Protein AF-A0A444UZQ9-F1 (afdb_monomer)

Mean predicted aligned error: 12.29 Å

Solvent-accessible surface area (backbone atoms only — not comparable to full-atom values): 9268 Å² total; per-residue (Å²): 132,84,80,94,59,86,81,57,70,62,56,54,45,33,52,51,26,45,51,53,42,22,72,67,62,75,45,56,88,65,76,56,96,45,71,70,57,32,52,51,58,69,72,40,89,69,77,87,80,74,64,86,63,65,86,70,53,72,55,52,52,50,52,44,55,36,29,58,39,84,52,73,88,77,23,60,49,71,72,58,50,63,67,28,86,69,58,44,61,79,37,41,68,41,77,64,37,52,50,52,24,51,52,33,42,56,54,17,52,54,30,42,76,72,67,41,52,72,62,14,51,55,29,44,54,57,20,44,58,29,48,52,48,38,52,50,64,72,66,49,88,74,79,63,92,80,70,81,80,72,74,78,88,74,135

Foldseek 3Di:
DDDPDPPLVLVVLLVVLQVLLCVQPVDGQQDDPDPVSSVCVLPDPDQRDRDPPPDDDPLSVVSSSLSNDSPSVSRDDPVCNCVRPVNPPCLAADPVLLVVLVVLQVVLVVCVVVVVPVSSVVSPVVSCSNVVNVVVVVPDPPPPPPDPPCPDDDD

Secondary structure (DSSP, 8-state):
----S---THHHHHHHHHHHHHHHHSS-TT--SSHHHHHHHHHS-------S-S---HHHHHHHHHHT-SSTTTSPPHHHHHTSTTT--SSS--HHHHHHHHHHHHHHHHHHHTT-HHHHHHHHHHHHHHHHHHHHHHH-----TT---------

Structure (mmCIF, N/CA/C/O backbone):
data_AF-A0A444UZQ9-F1
#
_entry.id   AF-A0A444UZQ9-F1
#
loop_
_atom_site.group_PDB
_atom_site.id
_atom_site.type_symbol
_atom_site.label_atom_id
_atom_site.label_alt_id
_atom_site.label_comp_id
_atom_site.label_asym_id
_atom_site.label_entity_id
_atom_site.label_seq_id
_atom_site.pdbx_PDB_ins_code
_atom_site.Cartn_x
_atom_site.Cartn_y
_atom_site.Cartn_z
_atom_site.occupancy
_atom_site.B_iso_or_equiv
_atom_site.auth_seq_id
_atom_site.auth_comp_id
_atom_site.auth_asym_id
_atom_site.auth_atom_id
_atom_site.pdbx_PDB_model_num
ATOM 1 N N . MET A 1 1 ? -5.696 -26.413 24.841 1.00 36.09 1 MET A N 1
ATOM 2 C CA . MET A 1 1 ? -6.111 -27.058 23.580 1.00 36.09 1 MET A CA 1
ATOM 3 C C . MET A 1 1 ? -6.741 -25.960 22.746 1.00 36.09 1 MET A C 1
ATOM 5 O O . MET A 1 1 ? -7.772 -25.437 23.142 1.00 36.09 1 MET A O 1
ATOM 9 N N . VAL A 1 2 ? -5.985 -25.480 21.760 1.00 41.44 2 VAL A N 1
ATOM 10 C CA . VAL A 1 2 ? -6.234 -24.256 20.982 1.00 41.44 2 VAL A CA 1
ATOM 11 C C . VAL A 1 2 ? -7.517 -24.410 20.165 1.00 41.44 2 VAL A C 1
ATOM 13 O O . VAL A 1 2 ? -7.740 -25.463 19.574 1.00 41.44 2 VAL A O 1
ATOM 16 N N . CYS A 1 3 ? -8.374 -23.390 20.204 1.00 43.25 3 CYS A N 1
ATOM 17 C CA . CYS A 1 3 ? -9.699 -23.392 19.597 1.00 43.25 3 CYS A CA 1
ATOM 18 C C . CYS A 1 3 ? -9.639 -23.572 18.076 1.00 43.25 3 CYS A C 1
ATOM 20 O O . CYS A 1 3 ? -9.091 -22.747 17.351 1.00 43.25 3 CYS A O 1
ATOM 22 N N . SER A 1 4 ? -10.275 -24.647 17.623 1.00 42.88 4 SER A N 1
ATOM 23 C CA . SER A 1 4 ? -10.543 -25.016 16.237 1.00 42.88 4 SER A CA 1
ATOM 24 C C . SER A 1 4 ? -11.694 -24.197 15.635 1.00 42.88 4 SER A C 1
ATOM 26 O O . SER A 1 4 ? -12.765 -24.732 15.356 1.00 42.88 4 SER A O 1
ATOM 28 N N . GLN A 1 5 ? -11.495 -22.899 15.429 1.00 46.25 5 GLN A N 1
ATOM 29 C CA . GLN A 1 5 ? -12.313 -22.103 14.508 1.00 46.25 5 GLN A CA 1
ATOM 30 C C . GLN A 1 5 ? -11.358 -21.490 13.494 1.00 46.25 5 GLN A C 1
ATOM 32 O O . GLN A 1 5 ? -10.297 -21.020 13.889 1.00 46.25 5 GLN A O 1
ATOM 37 N N . GLN A 1 6 ? -11.694 -21.619 12.207 1.00 47.91 6 GLN A N 1
ATOM 38 C CA . GLN A 1 6 ? -10.894 -21.203 11.051 1.00 47.91 6 GLN A CA 1
ATOM 39 C C . GLN A 1 6 ? -10.044 -19.974 11.387 1.00 47.91 6 GLN A C 1
ATOM 41 O O . GLN A 1 6 ? -10.585 -18.899 11.631 1.00 47.91 6 GLN A O 1
ATOM 46 N N . TYR A 1 7 ? -8.726 -20.169 11.475 1.00 47.12 7 TYR A N 1
ATOM 47 C CA . TYR A 1 7 ? -7.793 -19.070 11.667 1.00 47.12 7 TYR A CA 1
ATOM 48 C C . TYR A 1 7 ? -7.869 -18.232 10.403 1.00 47.12 7 TYR A C 1
ATOM 50 O O . TYR A 1 7 ? -7.322 -18.592 9.361 1.00 47.12 7 TYR A O 1
ATOM 58 N N . ASP A 1 8 ? -8.654 -17.173 10.475 1.00 64.62 8 ASP A N 1
ATOM 59 C CA . ASP A 1 8 ? -8.808 -16.262 9.375 1.00 64.62 8 ASP A CA 1
ATOM 60 C C . ASP A 1 8 ? -7.542 -15.411 9.355 1.00 64.62 8 ASP A C 1
ATOM 62 O O . ASP A 1 8 ? -7.373 -14.528 10.195 1.00 64.62 8 ASP A O 1
ATOM 66 N N . ALA A 1 9 ? -6.599 -15.728 8.463 1.00 77.50 9 ALA A N 1
ATOM 67 C CA . ALA A 1 9 ? -5.307 -15.040 8.354 1.00 77.50 9 ALA A CA 1
ATOM 68 C C . ALA A 1 9 ? -5.470 -13.506 8.235 1.00 77.50 9 ALA A C 1
ATOM 70 O O . ALA A 1 9 ? -4.574 -12.739 8.571 1.00 77.50 9 ALA A O 1
ATOM 71 N N . ARG A 1 10 ? -6.670 -13.038 7.863 1.00 82.56 10 ARG A N 1
ATOM 72 C CA . ARG A 1 10 ? -7.116 -11.638 7.917 1.00 82.56 10 ARG A CA 1
ATOM 73 C C . ARG A 1 10 ? -7.025 -10.997 9.316 1.00 82.56 10 ARG A C 1
ATOM 75 O O . ARG A 1 10 ? -7.074 -9.770 9.424 1.00 82.56 10 ARG A O 1
ATOM 82 N N . ALA A 1 11 ? -6.887 -11.769 10.396 1.00 84.75 11 ALA A N 1
ATOM 83 C CA . ALA A 1 11 ? -6.587 -11.265 11.740 1.00 84.75 11 ALA A CA 1
ATOM 84 C C . ALA A 1 11 ? -5.190 -10.618 11.830 1.00 84.75 11 ALA A C 1
ATOM 86 O O . ALA A 1 11 ? -5.004 -9.643 12.566 1.00 84.75 11 ALA A O 1
ATOM 87 N N . ASP A 1 12 ? -4.227 -11.095 11.037 1.00 89.38 12 ASP A N 1
ATOM 88 C CA . ASP A 1 12 ? -2.894 -10.496 10.969 1.00 89.38 12 ASP A CA 1
ATOM 89 C C . ASP A 1 12 ? -2.964 -9.114 10.303 1.00 89.38 12 ASP A C 1
ATOM 91 O O . ASP A 1 12 ? -2.351 -8.167 10.791 1.00 89.38 12 ASP A O 1
ATOM 95 N N . LEU A 1 13 ? -3.805 -8.946 9.274 1.00 91.00 13 LEU A N 1
ATOM 96 C CA . LEU A 1 13 ? -4.042 -7.649 8.620 1.00 91.00 13 LEU A CA 1
ATOM 97 C C . LEU A 1 13 ? -4.644 -6.612 9.579 1.00 91.00 13 LEU A C 1
ATOM 99 O O . LEU A 1 13 ? -4.228 -5.455 9.583 1.00 91.00 13 LEU A O 1
ATOM 103 N N . TRP A 1 14 ? -5.553 -7.028 10.462 1.00 89.06 14 TRP A N 1
ATOM 104 C CA . TRP A 1 14 ? -6.040 -6.149 11.530 1.00 89.06 14 TRP A CA 1
ATOM 105 C C . TRP A 1 14 ? -4.898 -5.688 12.441 1.00 89.06 14 TRP A C 1
ATOM 107 O O . TRP A 1 14 ? -4.769 -4.502 12.744 1.00 89.06 14 TRP A O 1
ATOM 117 N N . SER A 1 15 ? -4.040 -6.624 12.851 1.00 89.31 15 SER A N 1
ATOM 118 C CA . SER A 1 15 ? -2.892 -6.331 13.713 1.00 89.31 15 SER A CA 1
ATOM 119 C C . SER A 1 15 ? -1.897 -5.385 13.030 1.00 89.31 15 SER A C 1
ATOM 121 O O . SER A 1 15 ? -1.426 -4.438 13.660 1.00 89.31 15 SER A O 1
ATOM 123 N N . VAL A 1 16 ? -1.648 -5.564 11.728 1.00 91.94 16 VAL A N 1
ATOM 124 C CA . VAL A 1 16 ? -0.857 -4.636 10.899 1.00 91.94 16 VAL A CA 1
ATOM 125 C C . VAL A 1 16 ? -1.484 -3.241 10.881 1.00 91.94 16 VAL A C 1
ATOM 127 O O . VAL A 1 16 ? -0.776 -2.256 11.080 1.00 91.94 16 VAL A O 1
ATOM 130 N N . GLY A 1 17 ? -2.806 -3.134 10.714 1.00 91.44 17 GLY A N 1
ATOM 131 C CA . GLY A 1 17 ? -3.522 -1.857 10.778 1.00 91.44 17 GLY A CA 1
ATOM 132 C C . GLY A 1 17 ? -3.377 -1.152 12.129 1.00 91.44 17 GLY A C 1
ATOM 133 O O . GLY A 1 17 ? -3.191 0.063 12.178 1.00 91.44 17 GLY A O 1
ATOM 134 N N . VAL A 1 18 ? -3.411 -1.905 13.233 1.00 89.69 18 VAL A N 1
ATOM 135 C CA . VAL A 1 18 ? -3.218 -1.360 14.588 1.00 89.69 18 VAL A CA 1
ATOM 136 C C . VAL A 1 18 ? -1.795 -0.830 14.768 1.00 89.69 18 VAL A C 1
ATOM 138 O O . VAL A 1 18 ? -1.630 0.288 15.257 1.00 89.69 18 VAL A O 1
ATOM 141 N N . ILE A 1 19 ? -0.785 -1.591 14.334 1.00 90.62 19 ILE A N 1
ATOM 142 C CA . ILE A 1 19 ? 0.627 -1.178 14.385 1.00 90.62 19 ILE A CA 1
ATOM 143 C C . ILE A 1 19 ? 0.850 0.069 13.526 1.00 90.62 19 ILE A C 1
ATOM 145 O O . ILE A 1 19 ? 1.499 1.014 13.970 1.00 90.62 19 ILE A O 1
ATOM 149 N N . LEU A 1 20 ? 0.277 0.109 12.320 1.00 89.56 20 LEU A N 1
ATOM 150 C CA . LEU A 1 20 ? 0.366 1.266 11.432 1.00 89.56 20 LEU A CA 1
ATOM 151 C C . LEU A 1 20 ? -0.282 2.505 12.063 1.00 89.56 20 LEU A C 1
ATOM 153 O O . LEU A 1 20 ? 0.310 3.582 12.044 1.00 89.56 20 LEU A O 1
ATOM 157 N N . TYR A 1 21 ? -1.463 2.363 12.673 1.00 88.06 21 TYR A N 1
ATOM 158 C CA . TYR A 1 21 ? -2.107 3.456 13.404 1.00 88.06 21 TYR A CA 1
ATOM 159 C C . TYR A 1 21 ? -1.197 3.977 14.527 1.00 88.06 21 TYR A C 1
ATOM 161 O O . TYR A 1 21 ? -0.995 5.184 14.665 1.00 88.06 21 TYR A O 1
ATOM 169 N N . GLU A 1 22 ? -0.632 3.078 15.331 1.00 87.00 22 GLU A N 1
ATOM 170 C CA . GLU A 1 22 ? 0.243 3.452 16.439 1.00 87.00 22 GLU A CA 1
ATOM 171 C C . GLU A 1 22 ? 1.526 4.138 15.956 1.00 87.00 22 GLU A C 1
ATOM 173 O O . GLU A 1 22 ? 1.922 5.148 16.533 1.00 87.00 22 GLU A O 1
ATOM 178 N N . ALA A 1 23 ? 2.122 3.668 14.859 1.00 85.50 23 ALA A N 1
ATOM 179 C CA . ALA A 1 23 ? 3.295 4.292 14.253 1.00 85.50 23 ALA A CA 1
ATOM 180 C C . ALA A 1 23 ? 3.014 5.721 13.750 1.00 85.50 23 ALA A C 1
ATOM 182 O O . ALA A 1 23 ? 3.873 6.594 13.865 1.00 85.50 23 ALA A O 1
ATOM 183 N N . LEU A 1 24 ? 1.812 5.979 13.224 1.00 84.31 24 LEU A N 1
ATOM 184 C CA . LEU A 1 24 ? 1.425 7.290 12.688 1.00 84.31 24 LEU A CA 1
ATOM 185 C C . LEU A 1 24 ? 1.023 8.289 13.780 1.00 84.31 24 LEU A C 1
ATOM 187 O O . LEU A 1 24 ? 1.369 9.467 13.705 1.00 84.31 24 LEU A O 1
ATOM 191 N N . PHE A 1 25 ? 0.265 7.837 14.780 1.00 83.62 25 PHE A N 1
ATOM 192 C CA . PHE A 1 25 ? -0.354 8.713 15.782 1.00 83.62 25 PHE A CA 1
ATOM 193 C C . PHE A 1 25 ? 0.310 8.634 17.164 1.00 83.62 25 PHE A C 1
ATOM 195 O O . PHE A 1 25 ? -0.078 9.374 18.070 1.00 83.62 25 PHE A O 1
ATOM 202 N N . GLY A 1 26 ? 1.279 7.733 17.354 1.00 82.06 26 GLY A N 1
ATOM 203 C CA . GLY A 1 26 ? 1.980 7.500 18.622 1.00 82.06 26 GLY A CA 1
ATOM 204 C C . GLY A 1 26 ? 1.105 6.900 19.727 1.00 82.06 26 GLY A C 1
ATOM 205 O O . GLY A 1 26 ? 1.494 6.900 20.893 1.00 82.06 26 GLY A O 1
ATOM 206 N N . ARG A 1 27 ? -0.110 6.451 19.394 1.00 80.50 27 ARG A N 1
ATOM 207 C CA . ARG A 1 27 ? -1.072 5.867 20.335 1.00 80.50 27 ARG A CA 1
ATOM 208 C C . ARG A 1 27 ? -1.914 4.805 19.638 1.00 80.50 27 ARG A C 1
ATOM 210 O O . ARG A 1 27 ? -2.264 5.016 18.481 1.00 80.50 27 ARG A O 1
ATOM 217 N N . PRO A 1 28 ? -2.315 3.722 20.320 1.00 80.94 28 PRO A N 1
ATOM 218 C CA . PRO A 1 28 ? -3.173 2.713 19.719 1.00 80.94 28 PRO A CA 1
ATOM 219 C C . PRO A 1 28 ? -4.595 3.258 19.481 1.00 80.94 28 PRO A C 1
ATOM 221 O O . PRO A 1 28 ? -5.079 4.090 20.261 1.00 80.94 28 PRO A O 1
ATOM 224 N N . PRO A 1 29 ? -5.304 2.762 18.451 1.00 75.94 29 PRO A N 1
ATOM 225 C CA . PRO A 1 29 ? -6.645 3.235 18.095 1.00 75.94 29 PRO A CA 1
ATOM 226 C C . PRO A 1 29 ? -7.672 2.965 19.203 1.00 75.94 29 PRO A C 1
ATOM 228 O O . PRO A 1 29 ? -8.580 3.762 19.427 1.00 75.94 29 PRO A O 1
ATOM 231 N N . PHE A 1 30 ? -7.492 1.876 19.955 1.00 77.38 30 PHE A N 1
ATOM 232 C CA . PHE A 1 30 ? -8.392 1.453 21.030 1.00 77.38 30 PHE A CA 1
ATOM 233 C C . PHE A 1 30 ? -7.738 1.539 22.411 1.00 77.38 30 PHE A C 1
ATOM 235 O O . PHE A 1 30 ? -7.909 0.644 23.230 1.00 77.38 30 PHE A O 1
ATOM 242 N N . ALA A 1 31 ? -6.988 2.609 22.696 1.00 70.44 31 ALA A N 1
ATOM 243 C CA . ALA A 1 31 ? -6.397 2.804 24.020 1.00 70.44 31 ALA A CA 1
ATOM 244 C C . ALA A 1 31 ? -7.458 2.660 25.135 1.00 70.44 31 ALA A C 1
ATOM 246 O O . ALA A 1 31 ? -8.467 3.376 25.163 1.00 70.44 31 ALA A O 1
ATOM 247 N N . SER A 1 32 ? -7.247 1.721 26.053 1.00 75.88 32 SER A N 1
ATOM 248 C CA . SER A 1 32 ? -8.192 1.354 27.114 1.00 75.88 32 SER A CA 1
ATOM 249 C C . SER A 1 32 ? -7.447 1.022 28.399 1.00 75.88 32 SER A C 1
ATOM 251 O O . SER A 1 32 ? -6.310 0.555 28.365 1.00 75.88 32 SER A O 1
ATOM 253 N N . ARG A 1 33 ? -8.088 1.253 29.548 1.00 73.75 33 ARG A N 1
ATOM 254 C CA . ARG A 1 33 ? -7.478 0.998 30.868 1.00 73.75 33 ARG A CA 1
ATOM 255 C C . ARG A 1 33 ? -7.767 -0.407 31.398 1.00 73.75 33 ARG A C 1
ATOM 257 O O . ARG A 1 33 ? -7.119 -0.843 32.343 1.00 73.75 33 ARG A O 1
ATOM 264 N N . SER A 1 34 ? -8.731 -1.100 30.795 1.00 79.75 34 SER A N 1
ATOM 265 C CA . SER A 1 34 ? -9.149 -2.461 31.138 1.00 79.75 34 SER A CA 1
ATOM 266 C C . SER A 1 34 ? -9.375 -3.286 29.870 1.00 79.75 34 SER A C 1
ATOM 268 O O . SER A 1 34 ? -9.769 -2.741 28.839 1.00 79.75 34 SER A O 1
ATOM 270 N N . TYR A 1 35 ? -9.180 -4.604 29.962 1.00 76.12 35 TYR A N 1
ATOM 271 C CA . TYR A 1 35 ? -9.481 -5.551 28.882 1.00 76.12 35 TYR A CA 1
ATOM 272 C C . TYR A 1 35 ? -10.957 -5.498 28.460 1.00 76.12 35 TYR A C 1
ATOM 274 O O . TYR A 1 35 ? -11.266 -5.531 27.276 1.00 76.12 35 TYR A O 1
ATOM 282 N N . THR A 1 36 ? -11.871 -5.343 29.419 1.00 78.56 36 THR A N 1
ATOM 283 C CA . THR A 1 36 ? -13.313 -5.239 29.143 1.00 78.56 36 THR A CA 1
ATOM 284 C C . THR A 1 36 ? -13.646 -4.020 28.282 1.00 78.56 36 THR A C 1
ATOM 286 O O . THR A 1 36 ? -14.417 -4.111 27.336 1.00 78.56 36 THR A O 1
ATOM 289 N N . GLU A 1 37 ? -13.003 -2.887 28.563 1.00 77.56 37 GLU A N 1
ATOM 290 C CA . GLU A 1 37 ? -13.189 -1.637 27.823 1.00 77.56 37 GLU A CA 1
ATOM 291 C C . GLU A 1 37 ? -12.564 -1.717 26.415 1.00 77.56 37 GLU A C 1
ATOM 293 O O . GLU A 1 37 ? -13.089 -1.139 25.464 1.00 77.56 37 GLU A O 1
ATOM 298 N N . LEU A 1 38 ? -11.461 -2.462 26.264 1.00 78.38 38 LEU A N 1
ATOM 299 C CA . LEU A 1 38 ? -10.866 -2.776 24.961 1.00 78.38 38 LEU A CA 1
ATOM 300 C C . LEU A 1 38 ? -11.837 -3.587 24.101 1.00 78.38 38 LEU A C 1
ATOM 302 O O . LEU A 1 38 ? -12.106 -3.241 22.954 1.00 78.38 38 LEU A O 1
ATOM 306 N N . GLU A 1 39 ? -12.366 -4.664 24.676 1.00 77.81 39 GLU A N 1
ATOM 307 C CA . GLU A 1 39 ? -13.270 -5.594 24.010 1.00 77.81 39 GLU A CA 1
ATOM 308 C C . GLU A 1 39 ? -14.569 -4.896 23.579 1.00 77.81 39 GLU A C 1
ATOM 310 O O . GLU A 1 39 ? -15.023 -5.076 22.449 1.00 77.81 39 GLU A O 1
ATOM 315 N N . GLU A 1 40 ? -15.117 -4.024 24.429 1.00 79.62 40 GLU A N 1
ATOM 316 C CA . GLU A 1 40 ? -16.257 -3.165 24.093 1.00 79.62 40 GLU A CA 1
ATOM 317 C C . GLU A 1 40 ? -15.948 -2.205 22.938 1.00 79.62 40 GLU A C 1
ATOM 319 O O . GLU A 1 40 ? -16.770 -2.049 22.037 1.00 79.62 40 GLU A O 1
ATOM 324 N N . LYS A 1 41 ? -14.764 -1.578 22.915 1.00 78.00 41 LYS A N 1
ATOM 325 C CA . LYS A 1 41 ? -14.358 -0.668 21.827 1.00 78.00 41 LYS A CA 1
ATOM 326 C C . LYS A 1 41 ? -14.141 -1.392 20.500 1.00 78.00 41 LYS A C 1
ATOM 328 O O . LYS A 1 41 ? -14.498 -0.849 19.453 1.00 78.00 41 LYS A O 1
ATOM 333 N N . ILE A 1 42 ? -13.591 -2.604 20.546 1.00 78.00 42 ILE A N 1
ATOM 334 C CA . ILE A 1 42 ? -13.387 -3.445 19.362 1.00 78.00 42 ILE A CA 1
ATOM 335 C C . ILE A 1 42 ? -14.741 -3.898 18.800 1.00 78.00 42 ILE A C 1
ATOM 337 O O . ILE A 1 42 ? -14.961 -3.775 17.598 1.00 78.00 42 ILE A O 1
ATOM 341 N N . ARG A 1 43 ? -15.667 -4.352 19.659 1.00 77.44 43 ARG A N 1
ATOM 342 C CA . ARG A 1 43 ? -17.015 -4.806 19.259 1.00 77.44 43 ARG A CA 1
ATOM 343 C C . ARG A 1 43 ? -18.004 -3.682 18.955 1.00 77.44 43 ARG A C 1
ATOM 345 O O . ARG A 1 43 ? -19.063 -3.939 18.395 1.00 77.44 43 ARG A O 1
ATOM 352 N N . SER A 1 44 ? -17.700 -2.456 19.360 1.00 77.31 44 SER A N 1
ATOM 353 C CA . SER A 1 44 ? -18.544 -1.289 19.115 1.00 77.31 44 SER A CA 1
ATOM 354 C C . SER A 1 44 ? -18.609 -0.969 17.620 1.00 77.31 44 SER A C 1
ATOM 356 O O . SER A 1 44 ? -17.576 -0.928 16.967 1.00 77.31 44 SER A O 1
ATOM 358 N N . ASP A 1 45 ? -19.783 -0.596 17.113 1.00 71.50 45 ASP A N 1
ATOM 359 C CA . ASP A 1 45 ? -19.990 -0.199 15.708 1.00 71.50 45 ASP A CA 1
ATOM 360 C C . ASP A 1 45 ? -19.502 1.233 15.384 1.00 71.50 45 ASP A C 1
ATOM 362 O O . ASP A 1 45 ? -19.704 1.772 14.300 1.00 71.50 45 ASP A O 1
ATOM 366 N N . LYS A 1 46 ? -18.852 1.908 16.343 1.00 72.50 46 LYS A N 1
ATOM 367 C CA . LYS A 1 46 ? -18.344 3.273 16.138 1.00 72.50 46 LYS A CA 1
ATOM 368 C C . LYS A 1 46 ? -17.256 3.297 15.062 1.00 72.50 46 LYS A C 1
ATOM 370 O O . LYS A 1 46 ? -16.292 2.541 15.192 1.00 72.50 46 LYS A O 1
ATOM 375 N N . PRO A 1 47 ? -17.330 4.172 14.049 1.00 69.00 47 PRO A N 1
ATOM 376 C CA . PRO A 1 47 ? -16.270 4.291 13.055 1.00 69.00 47 PRO A CA 1
ATOM 377 C C . PRO A 1 47 ? -14.942 4.662 13.723 1.00 69.00 47 PRO A C 1
ATOM 379 O O . PRO A 1 47 ? -14.914 5.321 14.764 1.00 69.00 47 PRO A O 1
ATOM 382 N N . ILE A 1 48 ? -13.835 4.216 13.134 1.00 74.25 48 ILE A N 1
ATOM 383 C CA . ILE A 1 48 ? -12.501 4.524 13.651 1.00 74.25 48 ILE A CA 1
ATOM 384 C C . ILE A 1 48 ? -12.200 5.989 13.361 1.00 74.25 48 ILE A C 1
ATOM 386 O O . ILE A 1 48 ? -12.117 6.418 12.209 1.00 74.25 48 ILE A O 1
ATOM 390 N N . GLU A 1 49 ? -12.056 6.768 14.426 1.00 71.81 49 GLU A N 1
ATOM 391 C CA . GLU A 1 49 ? -11.722 8.181 14.335 1.00 71.81 49 GLU A CA 1
ATOM 392 C C . GLU A 1 49 ? -10.220 8.335 14.102 1.00 71.81 49 GLU A C 1
ATOM 394 O O . GLU A 1 49 ? -9.403 8.185 15.009 1.00 71.81 49 GLU A O 1
ATOM 399 N N . LEU A 1 50 ? -9.848 8.646 12.862 1.00 73.62 50 LEU A N 1
ATOM 400 C CA . LEU A 1 50 ? -8.484 9.049 12.544 1.00 73.62 50 LEU A CA 1
ATOM 401 C C . LEU A 1 50 ? -8.254 10.469 13.060 1.00 73.62 50 LEU A C 1
ATOM 403 O O . LEU A 1 50 ? -9.047 11.375 12.785 1.00 73.62 50 LEU A O 1
ATOM 407 N N . CYS A 1 51 ? -7.167 10.668 13.802 1.00 70.31 51 CYS A N 1
ATOM 408 C CA . CYS A 1 51 ? -6.835 11.987 14.326 1.00 70.31 51 CYS A CA 1
ATOM 409 C C . CYS A 1 51 ? -6.584 12.958 13.161 1.00 70.31 51 CYS A C 1
ATOM 411 O O . CYS A 1 51 ? -5.966 12.569 12.172 1.00 70.31 51 CYS A O 1
ATOM 413 N N . PRO A 1 52 ? -6.993 14.234 13.272 1.00 67.88 52 PRO A N 1
ATOM 414 C CA . PRO A 1 52 ? -6.737 15.228 12.229 1.00 67.88 52 PRO A CA 1
ATOM 415 C C . PRO A 1 52 ? -5.250 15.605 12.098 1.00 67.88 52 PRO A C 1
ATOM 417 O O . PRO A 1 52 ? -4.877 16.276 11.143 1.00 67.88 52 PRO A O 1
ATOM 420 N N . SER A 1 53 ? -4.408 15.196 13.053 1.00 64.69 53 SER A N 1
ATOM 421 C CA . SER A 1 53 ? -2.965 15.428 13.059 1.00 64.69 53 SER A CA 1
ATOM 422 C C . SER A 1 53 ? -2.230 14.163 13.530 1.00 64.69 53 SER A C 1
ATOM 424 O O . SER A 1 53 ? -2.695 13.556 14.505 1.00 64.69 53 SER A O 1
ATOM 426 N N . PRO A 1 54 ? -1.105 13.773 12.895 1.00 70.56 54 PRO A N 1
ATOM 427 C CA . PRO A 1 54 ? -0.478 14.404 11.724 1.00 70.56 54 PRO A CA 1
ATOM 428 C C . PRO A 1 54 ? -1.290 14.229 10.428 1.00 70.56 54 PRO A C 1
ATOM 430 O O . PRO A 1 54 ? -2.131 13.337 10.319 1.00 70.56 54 PRO A O 1
ATOM 433 N N . HIS A 1 55 ? -1.044 15.095 9.437 1.00 73.94 55 HIS A N 1
ATOM 434 C CA . HIS A 1 55 ? -1.611 14.932 8.097 1.00 73.94 55 HIS A CA 1
ATOM 435 C C . HIS A 1 55 ? -1.004 13.691 7.433 1.00 73.94 55 HIS A C 1
ATOM 437 O O . HIS A 1 55 ? 0.167 13.690 7.063 1.00 73.94 55 HIS A O 1
ATOM 443 N N . VAL A 1 56 ? -1.812 12.644 7.2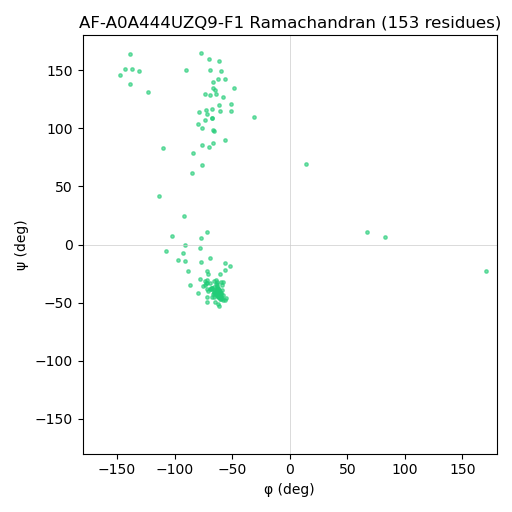87 1.00 81.62 56 VAL A N 1
ATOM 444 C CA . VAL A 1 56 ? -1.459 11.430 6.542 1.00 81.62 56 VAL A CA 1
ATOM 445 C C . VAL A 1 56 ? -1.866 11.569 5.076 1.00 81.62 56 VAL A C 1
ATOM 447 O O . VAL A 1 56 ? -2.842 12.260 4.763 1.00 81.62 56 VAL A O 1
ATOM 450 N N . SER A 1 57 ? -1.130 10.919 4.169 1.00 85.56 57 SER A N 1
ATOM 451 C CA . SER A 1 57 ? -1.509 10.880 2.753 1.00 85.56 57 SER A CA 1
ATOM 452 C C . SER A 1 57 ? -2.867 10.196 2.571 1.00 85.56 57 SER A C 1
ATOM 454 O O . SER A 1 57 ? -3.327 9.427 3.426 1.00 85.56 57 SER A O 1
ATOM 456 N N . ARG A 1 58 ? -3.540 10.484 1.454 1.00 86.38 58 ARG A N 1
ATOM 457 C CA . ARG A 1 58 ? -4.861 9.912 1.167 1.00 86.38 58 ARG A CA 1
ATOM 458 C C . ARG A 1 58 ? -4.780 8.391 1.033 1.00 86.38 58 ARG A C 1
ATOM 460 O O . ARG A 1 58 ? -5.667 7.697 1.514 1.00 86.38 58 ARG A O 1
ATOM 467 N N . GLU A 1 59 ? -3.703 7.902 0.437 1.00 87.19 59 GLU A N 1
ATOM 468 C CA . GLU A 1 59 ? -3.395 6.491 0.222 1.00 87.19 59 GLU A CA 1
ATOM 469 C C . GLU A 1 59 ? -3.139 5.783 1.558 1.00 87.19 59 GLU A C 1
ATOM 471 O O . GLU A 1 59 ? -3.666 4.702 1.799 1.00 87.19 59 GLU A O 1
ATOM 476 N N . CYS A 1 60 ? -2.402 6.421 2.473 1.00 87.12 60 CYS A N 1
ATOM 477 C CA . CYS A 1 60 ? -2.193 5.898 3.823 1.00 87.12 60 CYS A CA 1
ATOM 478 C C . CYS A 1 60 ? -3.518 5.775 4.586 1.00 87.12 60 CYS A C 1
ATOM 480 O O . CYS A 1 60 ? -3.800 4.755 5.214 1.00 87.12 60 CYS A O 1
ATOM 482 N N . ARG A 1 61 ? -4.358 6.815 4.495 1.00 88.12 61 ARG A N 1
ATOM 483 C CA . ARG A 1 61 ? -5.684 6.848 5.119 1.00 88.12 61 ARG A CA 1
ATOM 484 C C . ARG A 1 61 ? -6.590 5.740 4.587 1.00 88.12 61 ARG A C 1
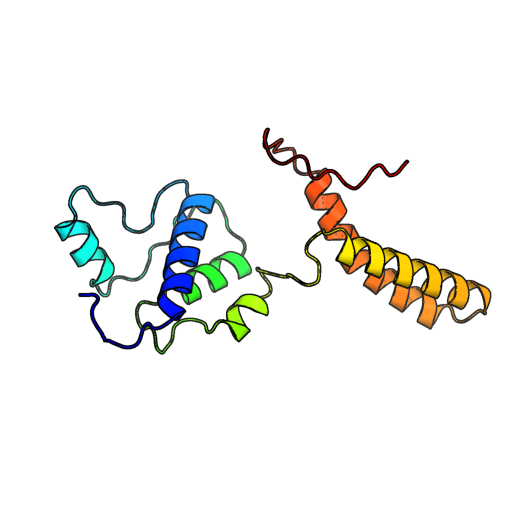ATOM 486 O O . ARG A 1 61 ? -7.298 5.120 5.375 1.00 88.12 61 ARG A O 1
ATOM 493 N N . ASP A 1 62 ? -6.579 5.528 3.275 1.00 90.81 62 ASP A N 1
ATOM 494 C CA . ASP A 1 62 ? -7.367 4.491 2.611 1.00 90.81 62 ASP A CA 1
ATOM 495 C C . ASP A 1 62 ? -6.967 3.097 3.104 1.00 90.81 62 ASP A C 1
ATOM 497 O O . ASP A 1 62 ? -7.805 2.375 3.647 1.00 90.81 62 ASP A O 1
ATOM 501 N N . LEU A 1 63 ? -5.668 2.780 3.051 1.00 91.88 63 LEU A N 1
ATOM 502 C CA . LEU A 1 63 ? -5.145 1.504 3.534 1.00 91.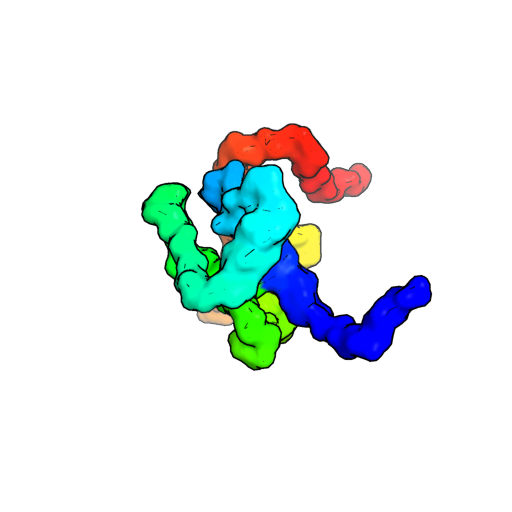88 63 LEU A CA 1
ATOM 503 C C . LEU A 1 63 ? -5.524 1.252 4.995 1.00 91.88 63 LEU A C 1
ATOM 505 O O . LEU A 1 63 ? -5.980 0.166 5.349 1.00 91.88 63 LEU A O 1
ATOM 509 N N . LEU A 1 64 ? -5.349 2.263 5.848 1.00 90.69 64 LEU A N 1
ATOM 510 C CA . LEU A 1 64 ? -5.599 2.149 7.278 1.00 90.69 64 LEU A CA 1
ATOM 511 C C . LEU A 1 64 ? -7.069 1.844 7.590 1.00 90.69 64 LEU A C 1
ATOM 513 O O . LEU A 1 64 ? -7.353 1.015 8.453 1.00 90.69 64 LEU A O 1
ATOM 517 N N . LEU A 1 65 ? -8.002 2.482 6.875 1.00 89.50 65 LEU A N 1
ATOM 518 C CA . LEU A 1 65 ? -9.435 2.220 7.028 1.00 89.50 65 LEU A CA 1
ATOM 519 C C . LEU A 1 65 ? -9.812 0.816 6.548 1.00 89.50 65 LEU A C 1
ATOM 521 O O . LEU A 1 65 ? -10.621 0.162 7.198 1.00 89.50 65 LEU A O 1
ATOM 525 N N . ARG A 1 66 ? -9.207 0.338 5.454 1.00 91.44 66 ARG A N 1
ATOM 526 C CA . ARG A 1 66 ? -9.464 -1.006 4.918 1.00 91.44 66 ARG A CA 1
ATOM 527 C C . ARG A 1 66 ? -8.857 -2.127 5.773 1.00 91.44 66 ARG A C 1
ATOM 529 O O . ARG A 1 66 ? -9.432 -3.210 5.848 1.00 91.44 66 ARG A O 1
ATOM 536 N N . LEU A 1 67 ? -7.712 -1.885 6.418 1.00 91.38 67 LEU A N 1
ATOM 537 C CA . LEU A 1 67 ? -7.083 -2.826 7.360 1.00 91.38 67 LEU A CA 1
ATOM 538 C C . LEU A 1 67 ? -7.868 -2.943 8.666 1.00 91.38 67 LEU A C 1
ATOM 540 O O . LEU A 1 67 ? -8.006 -4.033 9.220 1.00 91.38 67 LEU A O 1
ATOM 544 N N . LEU A 1 68 ? -8.381 -1.814 9.154 1.00 89.62 68 LEU A N 1
ATOM 545 C CA . LEU A 1 68 ? -9.149 -1.740 10.389 1.00 89.62 68 LEU A CA 1
ATOM 546 C C . LEU A 1 68 ? -10.664 -1.891 10.161 1.00 89.62 68 LEU A C 1
ATOM 548 O O . LEU A 1 68 ? -11.470 -1.439 10.980 1.00 89.62 68 LEU A O 1
ATOM 552 N N . ASP A 1 69 ? -11.057 -2.548 9.068 1.00 88.00 69 ASP A N 1
ATOM 553 C CA . ASP A 1 69 ? -12.434 -2.983 8.873 1.00 88.00 69 ASP A CA 1
ATOM 554 C C . ASP A 1 69 ? -12.769 -4.105 9.865 1.00 88.00 69 ASP A C 1
ATOM 556 O O . ASP A 1 69 ? -12.023 -5.081 10.032 1.00 88.00 69 ASP A O 1
ATOM 560 N N . ARG A 1 70 ? -13.882 -3.944 10.581 1.00 83.44 70 ARG A N 1
ATOM 561 C CA . ARG A 1 70 ? -14.310 -4.885 11.618 1.00 83.44 70 ARG A CA 1
ATOM 562 C C . ARG A 1 70 ? -14.850 -6.169 11.031 1.00 83.44 70 ARG A C 1
ATOM 564 O O . ARG A 1 70 ? -14.648 -7.215 11.647 1.00 83.44 70 ARG A O 1
ATOM 571 N N . ASP A 1 71 ? -15.516 -6.085 9.886 1.00 85.19 71 ASP A N 1
ATOM 572 C CA . ASP A 1 71 ? -16.016 -7.266 9.208 1.00 85.19 71 ASP A CA 1
ATOM 573 C C . ASP A 1 71 ? -14.842 -7.933 8.469 1.00 85.19 71 ASP A C 1
ATOM 575 O O . ASP A 1 71 ? -14.259 -7.334 7.563 1.00 85.19 71 ASP A O 1
ATOM 579 N N . PRO A 1 72 ? -14.421 -9.148 8.874 1.00 84.38 72 PRO A N 1
ATOM 580 C CA . PRO A 1 72 ? -13.342 -9.847 8.191 1.00 84.38 72 PRO A CA 1
ATOM 581 C C . PRO A 1 72 ? -13.678 -10.131 6.721 1.00 84.38 72 PRO A C 1
ATOM 583 O O . PRO A 1 72 ? -12.753 -10.223 5.920 1.00 84.38 72 PRO A O 1
ATOM 586 N N . GLU A 1 73 ? -14.960 -10.228 6.347 1.00 85.88 73 GLU A N 1
ATOM 587 C CA . GLU A 1 73 ? -15.375 -10.489 4.965 1.00 85.88 73 GLU A CA 1
ATOM 588 C C . GLU A 1 73 ? -15.192 -9.294 4.033 1.00 85.88 73 GLU A C 1
ATOM 590 O O . GLU A 1 73 ? -14.884 -9.487 2.857 1.00 85.88 73 GLU A O 1
ATOM 595 N N . THR A 1 74 ? -15.327 -8.071 4.546 1.00 88.88 74 THR A N 1
ATOM 596 C CA . THR A 1 74 ? -15.101 -6.838 3.773 1.00 88.88 74 THR A CA 1
ATOM 597 C C . THR A 1 74 ? -13.707 -6.252 3.975 1.00 88.88 74 THR A C 1
ATOM 599 O O . THR A 1 74 ? -13.279 -5.406 3.185 1.00 88.88 74 THR A O 1
ATOM 602 N N . ARG A 1 75 ? -12.974 -6.721 4.995 1.00 91.00 75 ARG A N 1
ATOM 603 C CA . ARG A 1 75 ? -11.574 -6.358 5.228 1.00 91.00 75 ARG A CA 1
ATOM 604 C C . ARG A 1 75 ? -10.728 -6.664 3.998 1.00 91.00 75 ARG A C 1
ATOM 606 O O . ARG A 1 75 ? -10.906 -7.692 3.346 1.00 91.00 75 ARG A O 1
ATOM 613 N N . ILE A 1 76 ? -9.769 -5.776 3.728 1.00 91.38 76 ILE A N 1
ATOM 614 C CA . ILE A 1 76 ? -8.811 -5.937 2.629 1.00 91.38 76 ILE A CA 1
ATOM 615 C C . ILE A 1 76 ? -8.197 -7.338 2.630 1.00 91.38 76 ILE A C 1
ATOM 617 O O . ILE A 1 76 ? -7.806 -7.860 3.675 1.00 91.38 76 ILE A O 1
ATOM 621 N N . SER A 1 77 ? -8.128 -7.947 1.451 1.00 91.06 77 SER A N 1
ATOM 622 C CA . SER A 1 77 ? -7.450 -9.229 1.266 1.00 91.06 77 SER A CA 1
ATOM 623 C C . SER A 1 77 ? -5.927 -9.054 1.237 1.00 91.06 77 SER A C 1
ATOM 625 O O . SER A 1 77 ? -5.418 -7.950 1.052 1.00 91.06 77 SER A O 1
ATOM 627 N N . PHE A 1 78 ? -5.170 -10.142 1.392 1.00 89.00 78 PHE A N 1
ATOM 628 C CA . PHE A 1 78 ? -3.708 -10.080 1.278 1.00 89.00 78 PHE A CA 1
ATOM 629 C C . PHE A 1 78 ? -3.253 -9.604 -0.106 1.00 89.00 78 PHE A C 1
ATOM 631 O O . PHE A 1 78 ? -2.362 -8.762 -0.189 1.00 89.00 78 PHE A O 1
ATOM 638 N N . ASP A 1 79 ? -3.890 -10.085 -1.176 1.00 88.38 79 ASP A N 1
ATOM 639 C CA . ASP A 1 79 ? -3.548 -9.688 -2.545 1.00 88.38 79 ASP A CA 1
ATOM 640 C C . ASP A 1 79 ? -3.745 -8.180 -2.752 1.00 88.38 79 ASP A C 1
ATOM 642 O O . ASP A 1 79 ? -2.873 -7.490 -3.282 1.00 88.38 79 ASP A O 1
ATOM 646 N N . GLU A 1 80 ? -4.860 -7.636 -2.262 1.00 89.69 80 GLU A N 1
ATOM 647 C CA . GLU A 1 80 ? -5.132 -6.198 -2.321 1.00 89.69 80 GLU A CA 1
ATOM 648 C C . GLU A 1 80 ? -4.216 -5.384 -1.406 1.00 89.69 80 GLU A C 1
ATOM 650 O O . GLU A 1 80 ? -3.880 -4.250 -1.732 1.00 89.69 80 GLU A O 1
ATOM 655 N N . PHE A 1 81 ? -3.812 -5.941 -0.262 1.00 90.56 81 PHE A N 1
ATOM 656 C CA . PHE A 1 81 ? -2.887 -5.290 0.659 1.00 90.56 81 PHE A CA 1
ATOM 657 C C . PHE A 1 81 ? -1.505 -5.117 0.021 1.00 90.56 81 PHE A C 1
ATOM 659 O O . PHE A 1 81 ? -0.964 -4.013 0.028 1.00 90.56 81 PHE A O 1
ATOM 666 N N . PHE A 1 82 ? -0.952 -6.180 -0.569 1.00 86.12 82 PHE A N 1
ATOM 667 C CA . PHE A 1 82 ? 0.375 -6.142 -1.191 1.00 86.12 82 PHE A CA 1
ATOM 668 C C . PHE A 1 82 ? 0.415 -5.335 -2.492 1.00 86.12 82 PHE A C 1
ATOM 670 O O . PHE A 1 82 ? 1.464 -4.804 -2.842 1.00 86.12 82 PHE A O 1
ATOM 677 N N . THR A 1 83 ? -0.719 -5.206 -3.184 1.00 86.56 83 THR A N 1
ATOM 678 C CA . THR A 1 83 ? -0.852 -4.367 -4.389 1.00 86.56 83 THR A CA 1
ATOM 679 C C . THR A 1 83 ? -1.288 -2.933 -4.081 1.00 86.56 83 THR A C 1
ATOM 681 O O . THR A 1 83 ? -1.434 -2.117 -4.993 1.00 86.56 83 THR A O 1
ATOM 684 N N . HIS A 1 84 ? -1.510 -2.594 -2.807 1.00 89.44 84 HIS A N 1
ATOM 685 C CA . HIS A 1 84 ? -1.989 -1.273 -2.439 1.00 89.44 84 HIS A CA 1
ATOM 686 C C . HIS A 1 84 ? -0.923 -0.196 -2.736 1.00 89.44 84 HIS A C 1
ATOM 688 O O . HIS A 1 84 ? 0.221 -0.356 -2.304 1.00 89.44 84 HIS A O 1
ATOM 694 N N . PRO A 1 85 ? -1.280 0.957 -3.344 1.00 85.50 85 PRO A N 1
ATOM 695 C CA . PRO A 1 85 ? -0.323 2.014 -3.714 1.00 85.50 85 PRO A CA 1
ATOM 696 C C . PRO A 1 85 ? 0.534 2.560 -2.564 1.00 85.50 85 PRO A C 1
ATOM 698 O O . PRO A 1 85 ? 1.585 3.141 -2.786 1.00 85.50 85 PRO A O 1
ATOM 701 N N . PHE A 1 86 ? 0.069 2.407 -1.322 1.00 85.69 86 PHE A N 1
ATOM 702 C CA . PHE A 1 86 ? 0.828 2.801 -0.130 1.00 85.69 86 PHE A CA 1
ATOM 703 C C . PHE A 1 86 ? 1.930 1.801 0.257 1.00 85.69 86 PHE A C 1
ATOM 705 O O . PHE A 1 86 ? 2.907 2.200 0.881 1.00 85.69 86 PHE A O 1
ATOM 712 N N . VAL A 1 87 ? 1.753 0.511 -0.043 1.00 82.31 87 VAL A N 1
ATOM 713 C CA . VAL A 1 87 ? 2.676 -0.556 0.381 1.00 82.31 87 VAL A CA 1
ATOM 714 C C . VAL A 1 87 ? 3.802 -0.752 -0.639 1.00 82.31 87 VAL A C 1
ATOM 716 O O . VAL A 1 87 ? 4.859 -1.224 -0.235 1.00 82.31 87 VAL A O 1
ATOM 719 N N . ASP A 1 88 ? 3.581 -0.351 -1.902 1.00 73.00 88 ASP A N 1
ATOM 720 C CA . ASP A 1 88 ? 4.524 -0.314 -3.039 1.00 73.00 88 ASP A CA 1
ATOM 721 C C . ASP A 1 88 ? 5.830 -1.100 -2.821 1.00 73.00 88 ASP A C 1
ATOM 723 O O . ASP A 1 88 ? 6.922 -0.550 -2.649 1.00 73.00 88 ASP A O 1
ATOM 727 N N . LEU A 1 89 ? 5.688 -2.429 -2.776 1.00 69.00 89 LEU A N 1
ATOM 728 C CA . LEU A 1 89 ? 6.812 -3.335 -2.543 1.00 69.00 89 LEU A CA 1
ATOM 729 C C . LEU A 1 89 ? 7.750 -3.411 -3.749 1.00 69.00 89 LEU A C 1
ATOM 731 O O . LEU A 1 89 ? 8.913 -3.765 -3.584 1.00 69.00 89 LEU A O 1
ATOM 735 N N . GLU A 1 90 ? 7.254 -3.087 -4.944 1.00 65.44 90 GLU A N 1
ATOM 736 C CA . GLU A 1 90 ? 8.012 -3.153 -6.195 1.00 65.44 90 GLU A CA 1
ATOM 737 C C . GLU A 1 90 ? 9.126 -2.100 -6.230 1.00 65.44 90 GLU A C 1
ATOM 739 O O . GLU A 1 90 ? 10.253 -2.384 -6.645 1.00 65.44 90 GLU A O 1
ATOM 744 N N . HIS A 1 91 ? 8.850 -0.904 -5.708 1.00 66.31 91 HIS A N 1
ATOM 745 C CA . HIS A 1 91 ? 9.827 0.184 -5.654 1.00 66.31 91 HIS A CA 1
ATOM 746 C C . HIS A 1 91 ? 10.448 0.375 -4.268 1.00 66.31 91 HIS A C 1
ATOM 748 O O . HIS A 1 91 ? 11.218 1.316 -4.057 1.00 66.31 91 HIS A O 1
ATOM 754 N N . MET A 1 92 ? 10.166 -0.524 -3.317 1.00 74.00 92 MET A N 1
ATOM 755 C CA . MET A 1 92 ? 10.811 -0.491 -2.010 1.00 74.00 92 MET A CA 1
ATOM 756 C C . MET A 1 92 ? 12.336 -0.599 -2.195 1.00 74.00 92 MET A C 1
ATOM 758 O O . MET A 1 92 ? 12.816 -1.525 -2.862 1.00 74.00 92 MET A O 1
ATOM 762 N N . PRO A 1 93 ? 13.126 0.331 -1.628 1.00 70.75 93 PRO A N 1
ATOM 763 C CA . PRO A 1 93 ? 14.565 0.329 -1.821 1.00 70.75 93 PRO A CA 1
ATOM 764 C C . PRO A 1 93 ? 15.190 -0.892 -1.150 1.00 70.75 93 PRO A C 1
ATOM 766 O O . PRO A 1 93 ? 15.254 -1.008 0.073 1.00 70.75 93 PRO A O 1
ATOM 769 N N . SER A 1 94 ? 15.641 -1.821 -1.983 1.00 80.69 94 SER A N 1
ATOM 770 C CA . SER A 1 94 ? 16.275 -3.076 -1.608 1.00 80.69 94 SER A CA 1
ATOM 771 C C . SER A 1 94 ? 17.451 -3.338 -2.548 1.00 80.69 94 SER A C 1
ATOM 773 O O . SER A 1 94 ? 17.566 -2.730 -3.614 1.00 80.69 94 SER A O 1
ATOM 775 N N . ALA A 1 95 ? 18.344 -4.255 -2.172 1.00 79.81 95 ALA A N 1
ATOM 776 C CA . ALA A 1 95 ? 19.460 -4.628 -3.042 1.00 79.81 95 ALA A CA 1
ATOM 777 C C . ALA A 1 95 ? 18.977 -5.190 -4.395 1.00 79.81 95 ALA A C 1
ATOM 779 O O . ALA A 1 95 ? 19.623 -4.979 -5.419 1.00 79.81 95 ALA A O 1
ATOM 780 N N . GLU A 1 96 ? 17.828 -5.871 -4.400 1.00 81.69 96 GLU A N 1
ATOM 781 C CA . GLU A 1 96 ? 17.226 -6.432 -5.607 1.00 81.69 96 GLU A CA 1
ATOM 782 C C . GLU A 1 96 ? 16.645 -5.339 -6.513 1.00 81.69 96 GLU A C 1
ATOM 784 O O . GLU A 1 96 ? 16.997 -5.290 -7.693 1.00 81.69 96 GLU A O 1
ATOM 789 N N . SER A 1 97 ? 15.843 -4.415 -5.969 1.00 79.12 97 SER A N 1
ATOM 790 C CA . SER A 1 97 ? 15.262 -3.314 -6.754 1.00 79.12 97 SER A CA 1
ATOM 791 C C . SER A 1 97 ? 16.334 -2.365 -7.300 1.00 79.12 97 SER A C 1
ATOM 793 O O . SER A 1 97 ? 16.240 -1.910 -8.439 1.00 79.12 97 SER A O 1
ATOM 795 N N . LEU A 1 98 ? 17.427 -2.146 -6.558 1.00 83.62 98 LEU A N 1
ATOM 796 C CA . LEU A 1 98 ? 18.572 -1.367 -7.040 1.00 83.62 98 LEU A CA 1
ATOM 797 C C . LEU A 1 98 ? 19.337 -2.076 -8.171 1.00 83.62 98 LEU A C 1
ATOM 799 O O . LEU A 1 98 ? 19.791 -1.439 -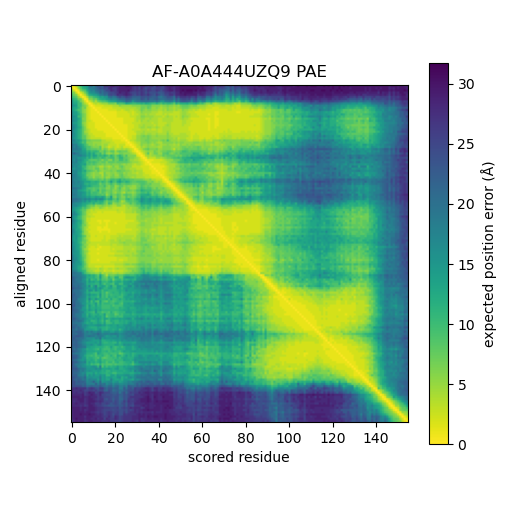9.128 1.00 83.62 98 LEU A O 1
ATOM 803 N N . GLY A 1 99 ? 19.464 -3.403 -8.081 1.00 84.94 99 GLY A N 1
ATOM 804 C CA . GLY A 1 99 ? 20.027 -4.230 -9.146 1.00 84.94 99 GLY A CA 1
ATOM 805 C C . GLY A 1 99 ? 19.185 -4.172 -10.423 1.00 84.94 99 GLY A C 1
ATOM 806 O O . GLY A 1 99 ? 19.734 -3.986 -11.510 1.00 84.94 99 GLY A O 1
ATOM 807 N N . GLN A 1 100 ? 17.858 -4.244 -10.291 1.00 85.44 100 GLN A N 1
ATOM 808 C CA . GLN A 1 100 ? 16.916 -4.082 -11.404 1.00 85.44 100 GLN A CA 1
ATOM 809 C C . GLN A 1 100 ? 17.019 -2.687 -12.036 1.00 85.44 100 GLN A C 1
ATOM 811 O O . GLN A 1 100 ? 17.136 -2.573 -13.256 1.00 85.44 100 GLN A O 1
ATOM 816 N N . ALA A 1 101 ? 17.074 -1.630 -11.222 1.00 87.31 101 ALA A N 1
ATOM 817 C CA . ALA A 1 101 ? 17.238 -0.257 -11.696 1.00 87.31 101 ALA A CA 1
ATOM 818 C C . ALA A 1 101 ? 18.542 -0.074 -12.489 1.00 87.31 101 ALA A C 1
ATOM 820 O O . ALA A 1 101 ? 18.556 0.534 -13.558 1.00 87.31 101 ALA A O 1
ATOM 821 N N . THR A 1 102 ? 19.638 -0.657 -11.997 1.00 90.50 102 THR A N 1
ATOM 822 C CA . THR A 1 102 ? 20.942 -0.611 -12.668 1.00 90.50 102 THR A CA 1
ATOM 823 C C . THR A 1 102 ? 20.907 -1.364 -13.999 1.00 90.50 102 THR A C 1
ATOM 825 O O . THR A 1 102 ? 21.423 -0.860 -14.994 1.00 90.50 102 THR A O 1
ATOM 828 N N . ALA A 1 103 ? 20.257 -2.530 -14.055 1.00 92.19 103 ALA A N 1
ATOM 829 C CA . ALA A 1 103 ? 20.074 -3.274 -15.301 1.00 92.19 103 ALA A CA 1
ATOM 830 C C . ALA A 1 103 ? 19.281 -2.465 -16.345 1.00 92.19 103 ALA A C 1
ATOM 832 O O . ALA A 1 103 ? 19.694 -2.396 -17.502 1.00 92.19 103 ALA A O 1
ATOM 833 N N . LEU A 1 104 ? 18.202 -1.792 -15.926 1.00 92.56 104 LEU A N 1
ATOM 834 C CA . LEU A 1 104 ? 17.402 -0.921 -16.795 1.00 92.56 104 LEU A CA 1
ATOM 835 C C . LEU A 1 104 ? 18.214 0.262 -17.338 1.00 92.56 104 LEU A C 1
ATOM 837 O O . LEU A 1 104 ? 18.098 0.588 -18.517 1.00 92.56 104 LEU A O 1
ATOM 841 N N . VAL A 1 105 ? 19.063 0.883 -16.511 1.00 93.62 105 VAL A N 1
ATOM 842 C CA . VAL A 1 105 ? 19.958 1.966 -16.957 1.00 93.62 105 VAL A CA 1
ATOM 843 C C . VAL A 1 105 ? 20.976 1.460 -17.973 1.00 93.62 105 VAL A C 1
ATOM 845 O O . VAL A 1 105 ? 21.195 2.121 -18.983 1.00 93.62 105 VAL A O 1
ATOM 848 N N . LEU A 1 106 ? 21.583 0.294 -17.741 1.00 93.06 106 LEU A N 1
ATOM 849 C CA . LEU A 1 106 ? 22.547 -0.287 -18.679 1.00 93.06 106 LEU A CA 1
ATOM 850 C C . LEU A 1 106 ? 21.902 -0.577 -20.042 1.00 93.06 106 LEU A C 1
ATOM 852 O O . LEU A 1 106 ? 22.483 -0.254 -21.078 1.00 93.06 106 LEU A O 1
ATOM 856 N N . GLU A 1 107 ? 20.684 -1.123 -20.049 1.00 93.44 107 GLU A N 1
ATOM 857 C CA . GLU A 1 107 ? 19.918 -1.342 -21.281 1.00 93.44 107 GLU A CA 1
ATOM 858 C C . GLU A 1 107 ? 19.539 -0.014 -21.963 1.00 93.44 107 GLU A C 1
ATOM 860 O O . GLU A 1 107 ? 19.629 0.111 -23.187 1.00 93.44 107 GLU A O 1
ATOM 865 N N . ALA A 1 108 ? 19.165 1.004 -21.182 1.00 93.06 108 ALA A N 1
ATOM 866 C CA . ALA A 1 108 ? 18.840 2.331 -21.694 1.00 93.06 108 ALA A CA 1
ATOM 867 C C . ALA A 1 108 ? 20.037 2.989 -22.394 1.00 93.06 108 ALA A C 1
ATOM 869 O O . ALA A 1 108 ? 19.878 3.513 -23.496 1.00 93.06 108 ALA A O 1
ATOM 870 N N . VAL A 1 109 ? 21.233 2.914 -21.796 1.00 94.62 109 VAL A N 1
ATOM 871 C CA . VAL A 1 109 ? 22.481 3.431 -22.387 1.00 94.62 109 VAL A CA 1
ATOM 872 C C . VAL A 1 109 ? 22.765 2.738 -23.714 1.00 94.62 109 VAL A C 1
ATOM 874 O O . VAL A 1 109 ? 23.006 3.409 -24.714 1.00 94.62 109 VAL A O 1
ATOM 877 N N . GLN A 1 110 ? 22.651 1.408 -23.759 1.00 93.19 110 GLN A N 1
ATOM 878 C CA . GLN A 1 110 ? 22.857 0.655 -24.994 1.00 93.19 110 GLN A CA 1
ATOM 879 C C . GLN A 1 110 ? 21.870 1.083 -26.094 1.00 93.19 110 GLN A C 1
ATOM 881 O O . GLN A 1 110 ? 22.259 1.252 -27.249 1.00 93.19 110 GLN A O 1
ATOM 886 N N . LYS A 1 111 ? 20.592 1.295 -25.754 1.00 91.19 111 LYS A N 1
ATOM 887 C CA . LYS A 1 111 ? 19.591 1.774 -26.720 1.00 91.19 111 LYS A CA 1
ATOM 888 C C . LYS A 1 111 ? 19.870 3.191 -27.210 1.00 91.19 111 LYS A C 1
ATOM 890 O O . LYS A 1 111 ? 19.669 3.470 -28.395 1.00 91.19 111 LYS A O 1
ATOM 895 N N . ASP A 1 112 ? 20.361 4.058 -26.334 1.00 92.44 112 ASP A N 1
ATOM 896 C CA . ASP A 1 112 ? 20.725 5.428 -26.685 1.00 92.44 112 ASP A CA 1
ATOM 897 C C . ASP A 1 112 ? 21.911 5.457 -27.663 1.00 92.44 112 ASP A C 1
ATOM 899 O O . ASP A 1 112 ? 21.868 6.162 -28.672 1.00 92.44 112 ASP A O 1
ATOM 903 N N . GLU A 1 113 ? 22.908 4.588 -27.452 1.00 91.56 113 GLU A N 1
ATOM 904 C CA . GLU A 1 113 ? 24.038 4.390 -28.371 1.00 91.56 113 GLU A CA 1
ATOM 905 C C . GLU A 1 113 ? 23.602 3.859 -29.746 1.00 91.56 113 GLU A C 1
ATOM 907 O O . GLU A 1 113 ? 24.182 4.222 -30.770 1.00 91.56 113 GLU A O 1
ATOM 912 N N . THR A 1 114 ? 22.553 3.030 -29.797 1.00 91.75 114 THR A N 1
ATOM 913 C CA . THR A 1 114 ? 21.976 2.540 -31.064 1.00 91.75 114 THR A CA 1
ATOM 914 C C . THR A 1 114 ? 21.084 3.560 -31.785 1.00 91.75 114 THR A C 1
ATOM 916 O O . THR A 1 114 ? 20.618 3.284 -32.891 1.00 91.75 114 THR A O 1
ATOM 919 N N . GLY A 1 115 ? 20.854 4.740 -31.196 1.00 90.00 115 GLY A N 1
ATOM 920 C CA . GLY A 1 115 ? 20.011 5.802 -31.759 1.00 90.00 115 GLY A CA 1
ATOM 921 C C . GLY A 1 115 ? 18.507 5.634 -31.502 1.00 90.00 115 GLY A C 1
ATOM 922 O O . GLY A 1 115 ? 17.701 6.419 -32.006 1.00 90.00 115 GLY A O 1
ATOM 923 N N . GLU A 1 116 ? 18.092 4.644 -30.703 1.00 92.31 116 GLU A N 1
ATOM 924 C CA . GLU A 1 116 ? 16.696 4.435 -30.294 1.00 92.31 116 GLU A CA 1
ATOM 925 C C . GLU A 1 116 ? 16.335 5.282 -29.059 1.00 92.31 116 GLU A C 1
ATOM 927 O O . GLU A 1 116 ? 15.946 4.771 -28.005 1.00 92.31 116 GLU A O 1
ATOM 932 N N . HIS A 1 117 ? 16.416 6.608 -29.194 1.00 90.31 117 HIS A N 1
ATOM 933 C CA . HIS A 1 117 ? 16.254 7.550 -28.075 1.00 90.31 117 HIS A CA 1
ATOM 934 C C . HIS A 1 117 ? 14.899 7.440 -27.353 1.00 90.31 117 HIS A C 1
ATOM 936 O O . HIS A 1 117 ? 14.823 7.593 -26.137 1.00 90.31 117 HIS A O 1
ATOM 942 N N . SER A 1 118 ? 13.810 7.138 -28.075 1.00 91.69 118 SER A N 1
ATOM 943 C CA . SER A 1 118 ? 12.483 6.979 -27.457 1.00 91.69 118 SER A CA 1
ATOM 944 C C . SER A 1 118 ? 12.403 5.742 -26.557 1.00 91.69 118 SER A C 1
ATOM 946 O O . SER A 1 118 ? 11.738 5.783 -25.523 1.00 91.69 118 SER A O 1
ATOM 948 N N . GLY A 1 119 ? 13.060 4.647 -26.951 1.00 89.56 119 GLY A N 1
ATOM 949 C CA . GLY A 1 119 ? 13.122 3.424 -26.152 1.00 89.56 119 GLY A CA 1
ATOM 950 C C . GLY A 1 119 ? 14.015 3.621 -24.932 1.00 89.56 119 GLY A C 1
ATOM 951 O O . GLY A 1 119 ? 13.600 3.310 -23.817 1.00 89.56 119 GLY A O 1
ATOM 952 N N . ALA A 1 120 ? 15.185 4.234 -25.132 1.00 92.12 120 ALA A N 1
ATOM 953 C CA . ALA A 1 120 ? 16.105 4.594 -24.057 1.00 92.12 120 ALA A CA 1
ATOM 954 C C . ALA A 1 120 ? 15.436 5.485 -22.997 1.00 92.12 120 ALA A C 1
ATOM 956 O O . ALA A 1 120 ? 15.489 5.172 -21.811 1.00 92.12 120 ALA A O 1
ATOM 957 N N . LEU A 1 121 ? 14.720 6.538 -23.416 1.00 92.38 121 LEU A N 1
ATOM 958 C CA . LEU A 1 121 ? 14.015 7.437 -22.498 1.00 92.38 121 LEU A CA 1
ATOM 959 C C . LEU A 1 121 ? 13.001 6.692 -21.621 1.00 92.38 121 LEU A C 1
ATOM 961 O O . LEU A 1 121 ? 12.951 6.922 -20.416 1.00 92.38 121 LEU A O 1
ATOM 965 N N . SER A 1 122 ? 12.225 5.773 -22.204 1.00 92.88 122 SER A N 1
ATOM 966 C CA . SER A 1 122 ? 11.253 4.982 -21.440 1.00 92.88 122 SER A CA 1
ATOM 967 C C . SER A 1 122 ? 11.915 4.105 -20.371 1.00 92.88 122 SER A C 1
ATOM 969 O O . SER A 1 122 ? 11.398 3.994 -19.261 1.00 92.88 122 SER A O 1
ATOM 971 N N . LEU A 1 123 ? 13.085 3.532 -20.672 1.00 91.31 123 LEU A N 1
ATOM 972 C CA . LEU A 1 123 ? 13.848 2.712 -19.731 1.00 91.31 123 LEU A CA 1
ATOM 973 C C . LEU A 1 123 ? 14.487 3.556 -18.626 1.00 91.31 123 LEU A C 1
ATOM 975 O O . LEU A 1 123 ? 14.457 3.151 -17.467 1.00 91.31 123 LEU A O 1
ATOM 979 N N . TYR A 1 124 ? 14.983 4.754 -18.949 1.00 92.38 124 TYR A N 1
ATOM 980 C CA . TYR A 1 124 ? 15.452 5.700 -17.937 1.00 92.38 124 TYR A CA 1
ATOM 981 C C . TYR A 1 124 ? 14.332 6.114 -16.980 1.00 92.38 124 TYR A C 1
ATOM 983 O O . TYR A 1 124 ? 14.545 6.117 -15.770 1.00 92.38 124 TYR A O 1
ATOM 991 N N . CYS A 1 125 ? 13.134 6.422 -17.491 1.00 91.19 125 CYS A N 1
ATOM 992 C CA . CYS A 1 125 ? 11.985 6.749 -16.644 1.00 91.19 125 CYS A CA 1
ATOM 993 C C . CYS A 1 125 ? 11.640 5.605 -15.683 1.00 91.19 125 CYS A C 1
ATOM 995 O O . CYS A 1 125 ? 11.499 5.852 -14.490 1.00 91.19 125 CYS A O 1
ATOM 997 N N . ARG A 1 126 ? 11.601 4.360 -16.173 1.00 89.31 126 ARG A N 1
ATOM 998 C CA . ARG A 1 126 ? 11.358 3.176 -15.332 1.00 89.31 126 ARG A CA 1
ATOM 999 C C . ARG A 1 126 ? 12.454 2.959 -14.292 1.00 89.31 126 ARG A C 1
ATOM 1001 O O . ARG A 1 126 ? 12.173 2.649 -13.146 1.00 89.31 126 ARG A O 1
ATOM 1008 N N . ALA A 1 127 ? 13.719 3.169 -14.650 1.00 89.38 127 ALA A N 1
ATOM 1009 C CA . ALA A 1 127 ? 14.805 3.070 -13.680 1.00 89.38 127 ALA A CA 1
ATOM 1010 C C . ALA A 1 127 ? 14.668 4.111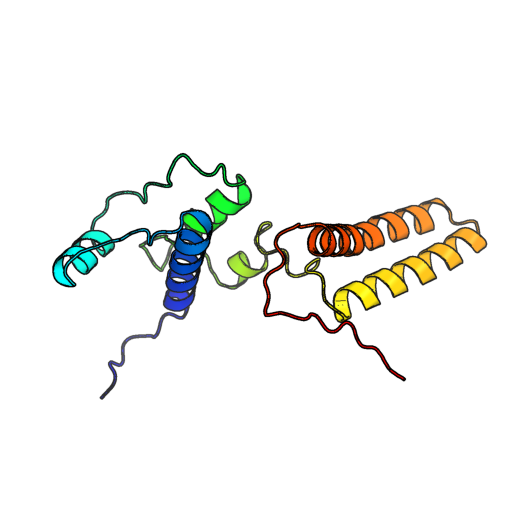 -12.553 1.00 89.38 127 ALA A C 1
ATOM 1012 O O . ALA A 1 127 ? 14.929 3.808 -11.388 1.00 89.38 127 ALA A O 1
ATOM 1013 N N . LEU A 1 128 ? 14.231 5.332 -12.883 1.00 88.62 128 LEU A N 1
ATOM 1014 C CA . LEU A 1 128 ? 14.007 6.391 -11.898 1.00 88.62 128 LEU A CA 1
ATOM 1015 C C . LEU A 1 128 ? 12.895 6.047 -10.901 1.00 88.62 128 LEU A C 1
ATOM 1017 O O . LEU A 1 128 ? 13.006 6.452 -9.746 1.00 88.62 128 LEU A O 1
ATOM 1021 N N . GLU A 1 129 ? 11.883 5.271 -11.295 1.00 84.94 129 GLU A N 1
ATOM 1022 C CA . GLU A 1 129 ? 10.838 4.789 -10.378 1.00 84.94 129 GLU A CA 1
ATOM 1023 C C . GLU A 1 129 ? 11.434 3.972 -9.217 1.00 84.94 129 GLU A C 1
ATOM 1025 O O . GLU A 1 129 ? 10.960 4.083 -8.091 1.00 84.94 129 GLU A O 1
ATOM 1030 N N . HIS A 1 130 ? 12.541 3.253 -9.438 1.00 82.81 130 HIS A N 1
ATOM 1031 C CA . HIS A 1 130 ? 13.258 2.517 -8.388 1.00 82.81 130 HIS A CA 1
ATOM 1032 C C . HIS A 1 130 ? 14.298 3.369 -7.632 1.00 82.81 130 HIS A C 1
ATOM 1034 O O . HIS A 1 130 ? 14.501 3.186 -6.431 1.00 82.81 130 HIS A O 1
ATOM 1040 N N . PHE A 1 131 ? 14.971 4.315 -8.301 1.00 82.19 131 PHE A N 1
ATOM 1041 C CA . PHE A 1 131 ? 15.985 5.162 -7.652 1.00 82.19 131 PHE A CA 1
ATOM 1042 C C . PHE A 1 131 ? 15.386 6.251 -6.756 1.00 82.19 131 PHE A C 1
ATOM 1044 O O . PHE A 1 131 ? 15.966 6.582 -5.722 1.00 82.19 131 PHE A O 1
ATOM 1051 N N . VAL A 1 132 ? 14.239 6.826 -7.130 1.00 83.25 132 VAL A N 1
ATOM 1052 C CA . VAL A 1 132 ? 13.620 7.935 -6.385 1.00 83.25 132 VAL A CA 1
ATOM 1053 C C . VAL A 1 132 ? 13.265 7.533 -4.942 1.00 83.25 132 VAL A C 1
ATOM 1055 O O . VAL A 1 132 ? 13.647 8.267 -4.024 1.00 83.25 132 VAL A O 1
ATOM 1058 N N . PRO A 1 133 ? 12.625 6.375 -4.685 1.00 76.19 133 PRO A N 1
ATOM 1059 C CA . PRO A 1 133 ? 12.394 5.893 -3.323 1.00 76.19 133 PRO A CA 1
ATOM 1060 C C . PRO A 1 133 ? 13.685 5.638 -2.538 1.00 76.19 133 PRO A C 1
ATOM 106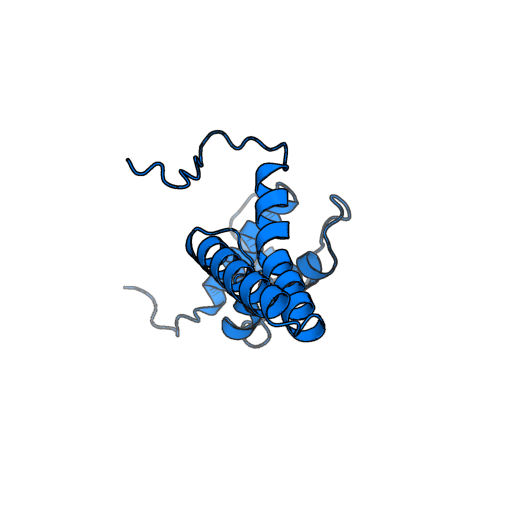2 O O . PRO A 1 133 ? 13.752 5.982 -1.358 1.00 76.19 133 PRO A O 1
ATOM 1065 N N . ALA A 1 134 ? 14.729 5.101 -3.182 1.00 75.56 134 ALA A N 1
ATOM 1066 C CA . ALA A 1 134 ? 16.026 4.869 -2.542 1.00 75.56 134 ALA A CA 1
ATOM 1067 C C . ALA A 1 134 ? 16.670 6.172 -2.052 1.00 75.56 134 ALA A C 1
ATOM 1069 O O . ALA A 1 134 ? 17.090 6.261 -0.899 1.00 75.56 134 ALA A O 1
ATOM 1070 N N . ILE A 1 135 ? 16.654 7.212 -2.887 1.00 77.00 135 ILE A N 1
ATOM 1071 C CA . ILE A 1 135 ? 17.180 8.536 -2.535 1.00 77.00 135 ILE A CA 1
ATOM 1072 C C . ILE A 1 135 ? 16.362 9.165 -1.398 1.00 77.00 135 ILE A C 1
ATOM 1074 O O . ILE A 1 135 ? 16.929 9.733 -0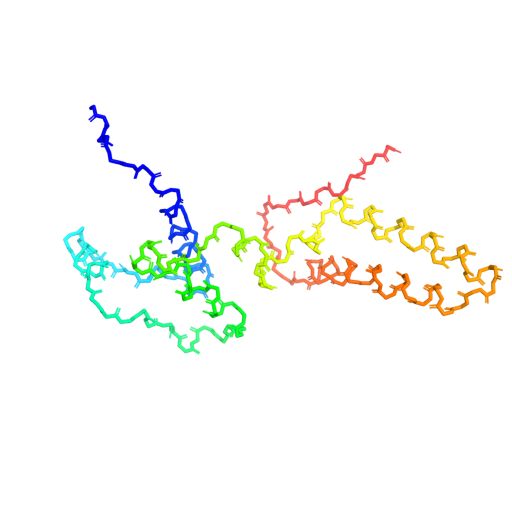.467 1.00 77.00 135 ILE A O 1
ATOM 1078 N N . HIS A 1 136 ? 15.031 9.053 -1.427 1.00 70.56 136 HIS A N 1
ATOM 1079 C CA . HIS A 1 136 ? 14.195 9.547 -0.331 1.00 70.56 136 HIS A CA 1
ATOM 1080 C C . HIS A 1 136 ? 14.468 8.819 0.991 1.00 70.56 136 HIS A C 1
ATOM 1082 O O . HIS A 1 136 ? 14.508 9.477 2.028 1.00 70.56 136 HIS A O 1
ATOM 1088 N N . CYS A 1 137 ? 14.717 7.507 0.977 1.00 60.25 137 CYS A N 1
ATOM 1089 C CA . CYS A 1 137 ? 15.127 6.776 2.177 1.00 60.25 137 CYS A CA 1
ATOM 1090 C C . C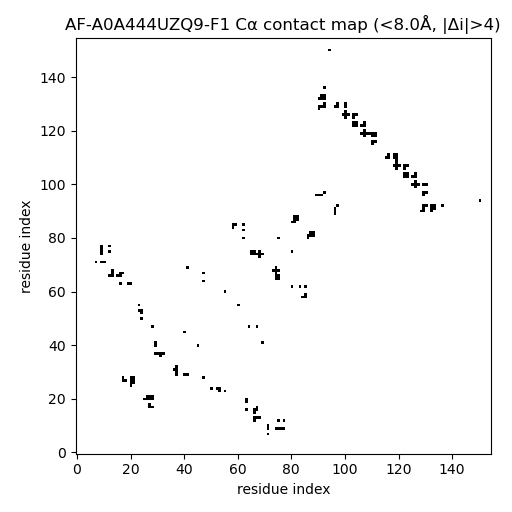YS A 1 137 ? 16.474 7.255 2.739 1.00 60.25 137 CYS A C 1
ATOM 1092 O O . CYS A 1 137 ? 16.608 7.349 3.957 1.00 60.25 137 CYS A O 1
ATOM 1094 N N . GLU A 1 138 ? 17.444 7.599 1.888 1.00 60.34 138 GLU A N 1
ATOM 1095 C CA . GLU A 1 138 ? 18.740 8.142 2.329 1.00 60.34 138 GLU A CA 1
ATOM 1096 C C . GLU A 1 138 ? 18.644 9.578 2.869 1.00 60.34 138 GLU A C 1
ATOM 1098 O O . GLU A 1 138 ? 19.407 9.965 3.755 1.00 60.34 138 GLU A O 1
ATOM 1103 N N . LEU A 1 139 ? 17.703 10.375 2.353 1.00 57.19 139 LEU A N 1
ATOM 1104 C CA . LEU A 1 139 ? 17.555 11.794 2.688 1.00 57.19 139 LEU A CA 1
ATOM 1105 C C . LEU A 1 139 ? 16.585 12.079 3.842 1.00 57.19 139 LEU A C 1
ATOM 1107 O O . LEU A 1 139 ? 16.504 13.229 4.280 1.00 57.19 139 LEU A O 1
ATOM 1111 N N . LEU A 1 140 ? 15.853 11.085 4.359 1.00 47.31 140 LEU A N 1
ATOM 1112 C CA . LEU A 1 140 ? 15.040 11.276 5.560 1.00 47.31 140 LEU A CA 1
ATOM 1113 C C . LEU A 1 140 ? 15.967 11.499 6.774 1.00 47.31 140 LEU A C 1
ATOM 1115 O O . LEU A 1 140 ? 16.685 10.585 7.175 1.00 47.31 140 LEU A O 1
ATOM 1119 N N . PRO A 1 141 ? 15.925 12.672 7.439 1.00 43.91 141 PRO A N 1
ATOM 1120 C CA . PRO A 1 141 ? 16.800 12.998 8.571 1.00 43.91 141 PRO A CA 1
ATOM 1121 C C . PRO A 1 141 ? 16.453 12.227 9.858 1.00 43.91 141 PRO A C 1
ATOM 1123 O O . PRO A 1 141 ? 16.979 12.527 10.931 1.00 43.91 141 PRO A O 1
ATOM 1126 N N . TYR A 1 142 ? 15.583 11.219 9.778 1.00 44.25 142 TYR A N 1
ATOM 1127 C CA . TYR A 1 142 ? 15.328 10.293 10.870 1.00 44.25 142 TYR A CA 1
ATOM 1128 C C . TYR A 1 142 ? 16.386 9.202 10.837 1.00 44.25 142 TYR A C 1
ATOM 1130 O O . TYR A 1 142 ? 16.170 8.080 10.388 1.00 44.25 142 TYR A O 1
ATOM 1138 N N . HIS A 1 143 ? 17.557 9.568 11.343 1.00 40.44 143 HIS A N 1
ATOM 1139 C CA . HIS A 1 143 ? 18.568 8.633 11.787 1.00 40.44 143 HIS A CA 1
ATOM 1140 C C . HIS A 1 143 ? 17.920 7.724 12.847 1.00 40.44 143 HIS A C 1
ATOM 1142 O O . HIS A 1 143 ? 17.884 8.066 14.025 1.00 40.44 143 HIS A O 1
ATOM 1148 N N . CYS A 1 144 ? 17.337 6.599 12.431 1.00 36.88 144 CYS A N 1
ATOM 1149 C CA . CYS A 1 144 ? 16.978 5.508 13.327 1.00 36.88 144 CYS A CA 1
ATOM 1150 C C . CYS A 1 144 ? 18.294 4.820 13.714 1.00 36.88 144 CYS A C 1
ATOM 1152 O O . CYS A 1 144 ? 18.895 4.149 12.867 1.00 36.88 144 CYS A O 1
ATOM 1154 N N . PRO A 1 145 ? 18.794 4.987 14.951 1.00 35.41 145 PRO A N 1
ATOM 1155 C CA . PRO A 1 145 ? 20.040 4.370 15.370 1.00 35.41 145 PRO A CA 1
ATOM 1156 C C . PRO A 1 145 ? 19.752 2.887 15.624 1.00 35.41 145 PRO A C 1
ATOM 1158 O O . PRO A 1 145 ? 19.397 2.497 16.730 1.00 35.41 145 PRO A O 1
ATOM 1161 N N . GLY A 1 146 ? 19.813 2.053 14.586 1.00 41.62 146 GLY A N 1
ATOM 1162 C CA . GLY A 1 146 ? 19.601 0.613 14.761 1.00 41.62 146 GLY A CA 1
ATOM 1163 C C . GLY A 1 146 ? 19.461 -0.219 13.494 1.00 41.62 146 GLY A C 1
ATOM 1164 O O . GLY A 1 146 ? 19.764 -1.405 13.537 1.00 41.62 146 GLY A O 1
ATOM 1165 N N . PHE A 1 147 ? 19.077 0.373 12.363 1.00 40.31 147 PHE A N 1
ATOM 1166 C CA . PHE A 1 147 ? 19.048 -0.334 11.082 1.00 40.31 147 PHE A CA 1
ATOM 1167 C C . PHE A 1 147 ? 20.146 0.214 10.181 1.00 40.31 147 PHE A C 1
ATOM 1169 O O . PHE A 1 147 ? 19.924 1.083 9.343 1.00 40.31 147 PHE A O 1
ATOM 1176 N N . THR A 1 148 ? 21.366 -0.286 10.365 1.00 38.19 148 THR A N 1
ATOM 1177 C CA . THR A 1 148 ? 22.373 -0.187 9.312 1.00 38.19 148 THR A CA 1
ATOM 1178 C C . THR A 1 148 ? 21.887 -1.052 8.158 1.00 38.19 148 THR A C 1
ATOM 1180 O O . THR A 1 148 ? 22.043 -2.273 8.189 1.00 38.19 148 THR A O 1
ATOM 1183 N N . CYS A 1 149 ? 21.274 -0.433 7.151 1.00 40.38 149 CYS A N 1
ATOM 1184 C CA . CYS A 1 149 ? 21.183 -1.042 5.834 1.00 40.38 149 CYS A CA 1
ATOM 1185 C C . CYS A 1 149 ? 22.619 -1.087 5.303 1.00 40.38 149 CYS A C 1
ATOM 1187 O O . CYS A 1 149 ? 23.123 -0.127 4.726 1.00 40.38 149 CYS A O 1
ATOM 1189 N N . THR A 1 150 ? 23.344 -2.157 5.631 1.00 43.19 150 THR A N 1
ATOM 1190 C CA . THR A 1 150 ? 24.650 -2.436 5.046 1.00 43.19 150 THR A CA 1
ATOM 1191 C C . THR A 1 150 ? 24.405 -2.812 3.595 1.00 43.19 150 THR A C 1
ATOM 1193 O O . THR A 1 150 ? 24.284 -3.991 3.263 1.00 43.19 150 THR A O 1
ATOM 1196 N N . ILE A 1 151 ? 24.282 -1.804 2.733 1.00 46.94 151 ILE A N 1
ATOM 1197 C CA . ILE A 1 151 ? 24.464 -1.992 1.299 1.00 46.94 151 ILE A CA 1
ATOM 1198 C C . ILE A 1 151 ? 25.903 -2.488 1.165 1.00 46.94 151 ILE A C 1
ATOM 1200 O O . ILE A 1 151 ? 26.842 -1.837 1.626 1.00 46.94 151 ILE A O 1
ATOM 1204 N N . GLY A 1 152 ? 26.029 -3.731 0.707 1.00 36.72 152 GLY A N 1
ATOM 1205 C CA . GLY A 1 152 ? 27.233 -4.536 0.825 1.00 36.72 152 GLY A CA 1
ATOM 1206 C C . GLY A 1 152 ? 28.478 -3.815 0.328 1.00 36.72 152 GLY A C 1
ATOM 1207 O O . GLY A 1 152 ? 28.642 -3.586 -0.865 1.00 36.72 152 GLY A O 1
ATOM 1208 N N . ASN A 1 153 ? 29.398 -3.550 1.252 1.00 41.38 153 ASN A N 1
ATOM 1209 C CA . ASN A 1 153 ? 30.807 -3.553 0.907 1.00 41.38 153 ASN A CA 1
ATOM 1210 C C . ASN A 1 153 ? 31.208 -5.012 0.694 1.00 41.38 153 ASN A C 1
ATOM 1212 O O . ASN A 1 153 ? 31.238 -5.807 1.634 1.00 41.38 153 ASN A O 1
ATOM 1216 N N . THR A 1 154 ? 31.521 -5.351 -0.544 1.00 34.16 154 THR A N 1
ATOM 1217 C CA . THR A 1 154 ? 32.259 -6.562 -0.895 1.00 34.16 154 THR A CA 1
ATOM 1218 C C . THR A 1 154 ? 3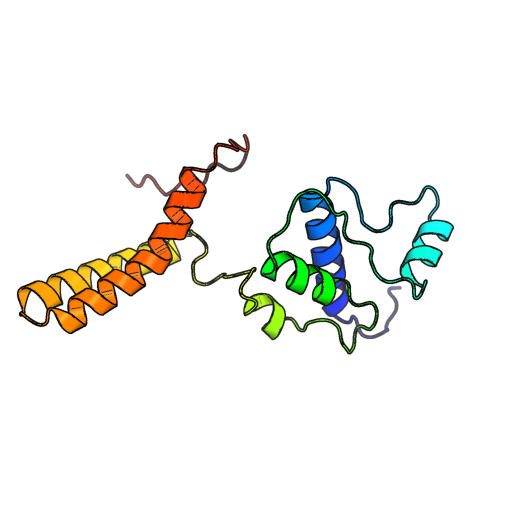3.393 -6.177 -1.832 1.00 34.16 154 THR A C 1
ATOM 1220 O O . THR A 1 154 ? 33.178 -5.334 -2.702 1.00 34.16 154 THR A O 1
ATOM 1223 N N . PRO A 1 155 ? 34.502 -6.920 -1.766 1.00 42.00 155 PRO A N 1
ATOM 1224 C CA . PRO A 1 155 ? 35.669 -6.694 -0.915 1.00 42.00 155 PRO A CA 1
ATOM 1225 C C . PRO A 1 155 ? 36.702 -5.718 -1.507 1.00 42.00 155 PRO A C 1
ATOM 1227 O O . PRO A 1 155 ? 36.705 -5.510 -2.740 1.00 42.00 155 PRO A O 1
#

Nearest PDB structures (foldseek):
  6fdz-assembly1_U  TM=9.500E-01  e=2.777E-08  Homo sapiens
  6fdy-assembly1_U  TM=8.968E-01  e=8.220E-07  Homo sapiens
  6qat-assembly2_C  TM=8.614E-01  e=8.612E-05  Homo sapiens
  6qav-assembly1_B  TM=8.573E-01  e=1.502E-04  Homo sapiens
  2y4p-assembly1_C  TM=8.836E-01  e=2.190E-03  Homo sapiens

pLDDT: mean 77.07, std 16.81, range [34.16, 94.62]

Radius of gyration: 21.37 Å; Cα contacts (8 Å, |Δi|>4): 119; chains: 1; bounding box: 56×42×63 Å

Sequence (155 aa):
MVCSQQYDARADLWSVGVILYEALFGRPPFASRSYTELEEKIRSDKPIELCPSPHVSRECRDLLLRLLDRDPETRISFDEFFTHPFVDLEHMPSAESLGQATALVLEAVQKDETGEHSGALSLYCRALEHFVPAIHCELLPYHCPGFTCTIGNTP

Organism: Acipenser ruthenus (NCBI:txid7906)

InterPro domains:
  IPR000719 Protein kinase domain [PF00069] (4-87)
  IPR000719 Protein kinase domain [PS50011] (1-87)
  IPR007330 MIT domain [PF04212] (98-136)
  IPR011009 Protein kinase-like domain superfamily [SSF56112] (4-93)
  IPR036181 MIT domain superfamily [SSF116846] (91-139)
  IPR045269 Serine/threonine-protein kinase Atg1-like [PTHR24348] (1-139)